Protein AF-W9DLX8-F1 (afdb_monomer)

Mean predicted aligned error: 13.61 Å

Nearest PDB structures (foldseek):
  2azk-assembly1_B  TM=3.851E-01  e=4.644E+00  Saccharolobus solfataricus

Foldseek 3Di:
DQPCVDPLSVQLVVLVVQLVVLDQDDDDVPDPDRPDDPVSVVSNVVSVVSNVVSVVVSVVVVVVCLVPPDDPLLVVLQVLLVVLCVQLQDPPHDLVSNVVSNVSSCVSCPPVDDDDPVVVVVSVCSSVVVVVVVVPD

Secondary structure (DSSP, 8-state):
---TTSHHHHHHHHHHHHHHHTPPPPPPTT-SS----HHHHHHHHHHHHHHHHHHHHHHHHHHHHTTTSS-HHHHHHHHHHHHHHHHHT-TTS-HHHHHHHHHHHHHHHTTT----HHHHHHHHHHHHHHHHHTT--

Radius of gyration: 20.31 Å; Cα contacts (8 Å, |Δi|>4): 90; chains: 1; bounding box: 56×22×57 Å

Structure (mmCIF, N/CA/C/O backbone):
data_AF-W9DLX8-F1
#
_entry.id   AF-W9DLX8-F1
#
loop_
_atom_site.group_PDB
_atom_site.id
_atom_site.type_symbol
_atom_site.label_atom_id
_atom_site.label_alt_id
_atom_site.label_comp_id
_atom_site.label_asym_id
_atom_site.label_entity_id
_atom_site.label_seq_id
_atom_site.pdbx_PDB_ins_code
_atom_site.Cartn_x
_atom_site.Cartn_y
_atom_site.Cartn_z
_atom_site.occupancy
_atom_site.B_iso_or_equiv
_atom_site.auth_seq_id
_atom_site.auth_comp_id
_atom_site.auth_asym_id
_atom_site.auth_atom_id
_atom_site.pdbx_PDB_model_num
ATOM 1 N N . MET A 1 1 ? -5.940 -2.732 1.472 1.00 49.28 1 MET A N 1
ATOM 2 C CA . MET A 1 1 ? -6.782 -3.374 0.450 1.00 49.28 1 MET A CA 1
ATOM 3 C C . MET A 1 1 ? -6.465 -2.790 -0.854 1.00 49.28 1 MET A C 1
ATOM 5 O O . MET A 1 1 ? -6.401 -1.569 -0.893 1.00 49.28 1 MET A O 1
ATOM 9 N N . THR A 1 2 ? -6.418 -3.600 -1.890 1.00 57.34 2 THR A N 1
ATOM 10 C CA . THR A 1 2 ? -6.448 -3.061 -3.238 1.00 57.34 2 THR A CA 1
ATOM 11 C C . THR A 1 2 ? -7.510 -3.845 -3.994 1.00 57.34 2 THR A C 1
ATOM 13 O O . THR A 1 2 ? -7.400 -5.058 -4.131 1.00 57.34 2 THR A O 1
ATOM 16 N N . ASP A 1 3 ? -8.598 -3.176 -4.384 1.00 67.56 3 ASP A N 1
ATOM 17 C CA . ASP A 1 3 ? -9.653 -3.790 -5.196 1.00 67.56 3 ASP A CA 1
ATOM 18 C C . ASP A 1 3 ? -9.102 -4.028 -6.605 1.00 67.56 3 ASP A C 1
ATOM 20 O O . ASP A 1 3 ? -9.043 -3.117 -7.424 1.00 67.56 3 ASP A O 1
ATOM 24 N N . MET A 1 4 ? -8.685 -5.260 -6.890 1.00 71.25 4 MET A N 1
ATOM 25 C CA . MET A 1 4 ? -8.050 -5.640 -8.158 1.00 71.25 4 MET A CA 1
ATOM 26 C C . MET A 1 4 ? -8.991 -5.590 -9.373 1.00 71.25 4 MET A C 1
ATOM 28 O O . MET A 1 4 ? -8.536 -5.752 -10.503 1.00 71.25 4 MET A O 1
ATOM 32 N N . ARG A 1 5 ? -10.296 -5.368 -9.167 1.00 70.31 5 ARG A N 1
ATOM 33 C CA . ARG A 1 5 ? -11.270 -5.141 -10.251 1.00 70.31 5 ARG A CA 1
ATOM 34 C C . ARG A 1 5 ? -11.228 -3.699 -10.745 1.00 70.31 5 ARG A C 1
ATOM 36 O O . ARG A 1 5 ? -11.750 -3.389 -11.814 1.00 70.31 5 ARG A O 1
ATOM 43 N N . GLU A 1 6 ? -10.640 -2.814 -9.949 1.00 79.75 6 GLU A N 1
ATOM 44 C CA . GLU A 1 6 ? -10.468 -1.418 -10.282 1.00 79.75 6 GLU A CA 1
ATOM 45 C C . GLU A 1 6 ? -9.318 -1.273 -11.300 1.00 79.75 6 GLU A C 1
ATOM 47 O O . GLU A 1 6 ? -8.204 -1.733 -11.033 1.00 79.75 6 GLU A O 1
ATOM 52 N N . PRO A 1 7 ? -9.554 -0.667 -12.481 1.00 85.25 7 PRO A N 1
ATOM 53 C CA . PRO A 1 7 ? -8.562 -0.646 -13.556 1.00 85.25 7 PRO A CA 1
ATOM 54 C C . PRO A 1 7 ? -7.211 -0.024 -13.181 1.00 85.25 7 PRO A C 1
ATOM 56 O O . PRO A 1 7 ? -6.178 -0.529 -13.619 1.00 85.25 7 PRO A O 1
ATOM 59 N N . LEU A 1 8 ? -7.192 1.041 -12.371 1.00 87.06 8 LEU A N 1
ATOM 60 C CA . LEU A 1 8 ? -5.950 1.716 -11.973 1.00 87.06 8 LEU A CA 1
ATOM 61 C C . LEU A 1 8 ? -5.171 0.901 -10.936 1.00 87.06 8 LEU A C 1
ATOM 63 O O . LEU A 1 8 ? -3.948 0.822 -10.996 1.00 87.06 8 LEU A O 1
ATOM 67 N N . THR A 1 9 ? -5.876 0.208 -10.052 1.00 83.50 9 THR A N 1
ATOM 68 C CA . THR A 1 9 ? -5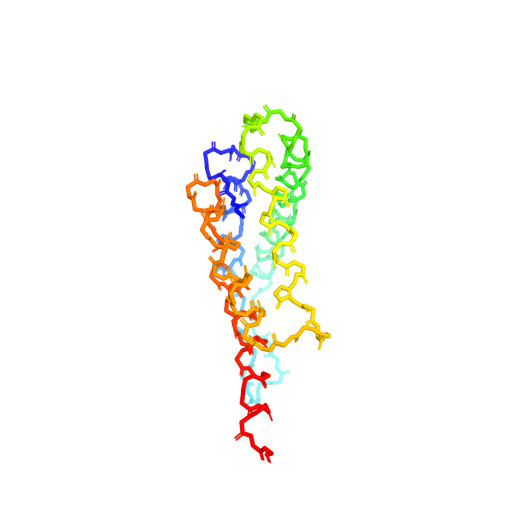.316 -0.752 -9.102 1.00 83.50 9 THR A CA 1
ATOM 69 C C . THR A 1 9 ? -4.697 -1.955 -9.812 1.00 83.50 9 THR A C 1
ATOM 71 O O . THR A 1 9 ? -3.592 -2.378 -9.467 1.00 83.50 9 THR A O 1
ATOM 74 N N . LEU A 1 10 ? -5.377 -2.492 -10.828 1.00 84.56 10 LEU A N 1
ATOM 75 C CA . LEU A 1 10 ? -4.847 -3.585 -11.641 1.00 84.56 10 LEU A CA 1
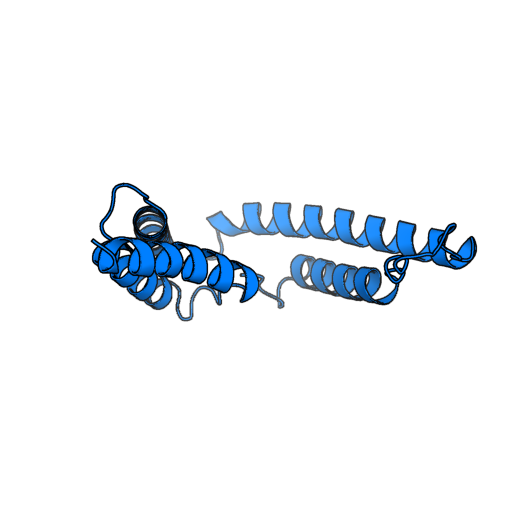ATOM 76 C C . LEU A 1 10 ? -3.606 -3.14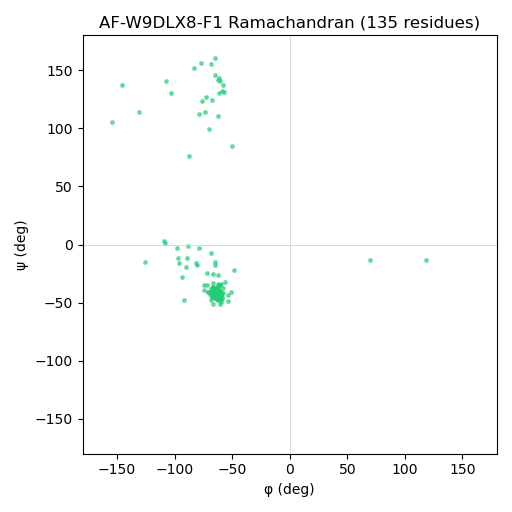8 -12.430 1.00 84.56 10 LEU A C 1
ATOM 78 O O . LEU A 1 10 ? -2.631 -3.897 -12.497 1.00 84.56 10 LEU A O 1
ATOM 82 N N . ALA A 1 11 ? -3.630 -1.943 -13.009 1.00 86.44 11 ALA A N 1
ATOM 83 C CA . ALA A 1 11 ? -2.487 -1.369 -13.717 1.00 86.44 11 ALA A CA 1
ATOM 84 C C . ALA A 1 11 ? -1.276 -1.201 -12.788 1.00 86.44 11 ALA A C 1
ATOM 86 O O . ALA A 1 11 ? -0.190 -1.671 -13.120 1.00 86.44 11 ALA A O 1
ATOM 87 N N . PHE A 1 12 ? -1.489 -0.642 -11.592 1.00 88.44 12 PHE A N 1
ATOM 88 C CA . PHE A 1 12 ? -0.477 -0.554 -10.538 1.00 88.44 12 PHE A CA 1
ATOM 89 C C . PHE A 1 12 ? 0.136 -1.918 -10.210 1.00 88.44 12 PHE A C 1
ATOM 91 O O . PHE A 1 12 ? 1.356 -2.069 -10.181 1.00 88.44 12 PHE A O 1
ATOM 98 N N . HIS A 1 13 ? -0.696 -2.940 -9.998 1.00 84.94 13 HIS A N 1
ATOM 99 C CA . HIS A 1 13 ? -0.188 -4.258 -9.639 1.00 84.94 13 HIS A CA 1
ATOM 100 C C . HIS A 1 13 ? 0.629 -4.902 -10.767 1.00 84.94 13 HIS A C 1
ATOM 102 O O . HIS A 1 13 ? 1.638 -5.549 -10.497 1.00 84.94 13 HIS A O 1
ATOM 108 N N . ARG A 1 14 ? 0.213 -4.734 -12.027 1.00 85.81 14 ARG A N 1
ATOM 109 C CA . ARG A 1 14 ? 0.964 -5.238 -13.187 1.00 85.81 14 ARG A CA 1
ATOM 110 C C . ARG A 1 14 ? 2.319 -4.550 -13.324 1.00 85.81 14 ARG A C 1
ATOM 112 O O . ARG A 1 14 ? 3.313 -5.241 -13.508 1.00 85.81 14 ARG A O 1
ATOM 119 N N . ALA A 1 15 ? 2.358 -3.227 -13.174 1.00 84.81 15 ALA A N 1
ATOM 120 C CA . ALA A 1 15 ? 3.603 -2.467 -13.223 1.00 84.81 15 ALA A CA 1
ATOM 121 C C . ALA A 1 15 ? 4.552 -2.851 -12.076 1.00 84.81 15 ALA A C 1
ATOM 123 O O . ALA A 1 15 ? 5.751 -2.985 -12.292 1.00 84.81 15 ALA A O 1
ATOM 124 N N . ARG A 1 16 ? 4.012 -3.123 -10.878 1.00 86.44 16 ARG A N 1
ATOM 125 C CA . ARG A 1 16 ? 4.798 -3.622 -9.740 1.00 86.44 16 ARG A CA 1
ATOM 126 C C . ARG A 1 16 ? 5.473 -4.955 -10.041 1.00 86.44 16 ARG A C 1
ATOM 128 O O . ARG A 1 16 ? 6.668 -5.077 -9.827 1.00 86.44 16 ARG A O 1
ATOM 135 N N . VAL A 1 17 ? 4.706 -5.934 -10.526 1.00 88.81 17 VAL A N 1
ATOM 136 C CA . VAL A 1 17 ? 5.243 -7.261 -10.871 1.00 88.81 17 VAL A CA 1
ATOM 137 C C . VAL A 1 17 ? 6.318 -7.131 -11.946 1.00 88.81 17 VAL A C 1
ATOM 139 O O . VAL A 1 17 ? 7.386 -7.699 -11.795 1.00 88.81 17 VAL A O 1
ATOM 142 N N . HIS A 1 18 ? 6.086 -6.306 -12.968 1.00 83.88 18 HIS A N 1
ATOM 143 C CA . HIS A 1 18 ? 7.074 -6.082 -14.019 1.00 83.88 18 HIS A CA 1
ATOM 144 C C . HIS A 1 18 ? 8.381 -5.455 -13.501 1.00 83.88 18 HIS A C 1
ATOM 146 O O . HIS A 1 18 ? 9.463 -5.903 -13.870 1.00 83.88 18 HIS A O 1
ATOM 152 N N . ALA A 1 19 ? 8.295 -4.453 -12.622 1.00 82.06 19 ALA A N 1
ATOM 153 C CA . ALA A 1 19 ? 9.472 -3.848 -12.000 1.00 82.06 19 ALA A CA 1
ATOM 154 C C . ALA A 1 19 ? 10.200 -4.822 -11.058 1.00 82.06 19 ALA A C 1
ATOM 156 O O . ALA A 1 19 ? 11.428 -4.814 -11.005 1.00 82.06 19 ALA A O 1
ATOM 157 N N . ASP A 1 20 ? 9.455 -5.663 -10.333 1.00 83.00 20 ASP A N 1
ATOM 158 C CA . ASP A 1 20 ? 10.016 -6.708 -9.474 1.00 83.00 20 ASP A CA 1
ATOM 159 C C . ASP A 1 20 ? 10.736 -7.790 -10.309 1.00 83.00 20 ASP A C 1
ATOM 161 O O . ASP A 1 20 ? 11.821 -8.217 -9.921 1.00 83.00 20 ASP A O 1
ATOM 165 N N . ASP A 1 21 ? 10.193 -8.180 -11.468 1.00 85.88 21 ASP A N 1
ATOM 166 C CA . ASP A 1 21 ? 10.796 -9.168 -12.381 1.00 85.88 21 ASP A CA 1
ATOM 167 C C . ASP A 1 21 ? 12.106 -8.669 -13.017 1.00 85.88 21 ASP A C 1
ATOM 169 O O . ASP A 1 21 ? 13.013 -9.457 -13.278 1.00 85.88 21 ASP A O 1
ATOM 173 N N . LEU A 1 22 ? 12.217 -7.360 -13.266 1.00 85.69 22 LEU A N 1
ATOM 174 C CA . LEU A 1 22 ? 13.416 -6.720 -13.825 1.00 85.69 22 LEU A CA 1
ATOM 175 C C . LEU A 1 22 ? 14.428 -6.291 -12.759 1.00 85.69 22 LEU A C 1
ATOM 177 O O . LEU A 1 22 ? 15.469 -5.714 -13.080 1.00 85.69 22 LEU A O 1
ATOM 181 N N . ARG A 1 23 ? 14.120 -6.517 -11.480 1.00 85.94 23 ARG A N 1
ATOM 182 C CA . ARG A 1 23 ? 14.942 -6.031 -10.382 1.00 85.94 23 ARG A CA 1
ATOM 183 C C . ARG A 1 23 ? 16.300 -6.742 -10.370 1.00 85.94 23 ARG A C 1
ATOM 185 O O . ARG A 1 23 ? 16.335 -7.964 -10.232 1.00 85.94 23 ARG A O 1
ATOM 192 N N . PRO A 1 24 ? 17.420 -5.998 -10.409 1.00 80.94 24 PRO A N 1
ATOM 193 C CA . PRO A 1 24 ? 18.743 -6.593 -10.280 1.00 80.94 24 PRO A CA 1
ATOM 194 C C . PRO A 1 24 ? 18.914 -7.284 -8.926 1.00 80.94 24 PRO A C 1
ATOM 196 O O . PRO A 1 24 ? 18.459 -6.768 -7.896 1.00 80.94 24 PRO A O 1
ATOM 199 N N . GLU A 1 25 ? 19.618 -8.416 -8.912 1.00 79.81 25 GLU A N 1
ATOM 200 C CA . GLU A 1 25 ? 20.021 -9.049 -7.659 1.00 79.81 25 GLU A CA 1
ATOM 201 C C . GLU A 1 25 ? 20.913 -8.098 -6.845 1.00 79.81 25 GLU A C 1
ATOM 203 O O . GLU A 1 25 ? 21.739 -7.367 -7.407 1.00 79.81 25 GLU A O 1
ATOM 208 N N . PRO A 1 26 ? 20.748 -8.064 -5.512 1.00 69.44 26 PRO A N 1
ATOM 209 C CA . PRO A 1 26 ? 21.635 -7.281 -4.674 1.00 69.44 26 PRO A CA 1
ATOM 210 C C . PRO A 1 26 ? 23.069 -7.822 -4.801 1.00 69.44 26 PRO A C 1
ATOM 212 O O . PRO A 1 26 ? 23.254 -9.040 -4.849 1.00 69.44 26 PRO A O 1
ATOM 215 N N . PRO A 1 27 ? 24.088 -6.945 -4.825 1.00 67.94 27 PRO A N 1
ATOM 216 C CA . PRO A 1 27 ? 25.476 -7.389 -4.843 1.00 67.94 27 PRO A CA 1
ATOM 217 C C . PRO A 1 27 ? 25.770 -8.268 -3.621 1.00 67.94 27 PRO A C 1
ATOM 219 O O . PRO A 1 27 ? 25.339 -7.973 -2.500 1.00 67.94 27 PRO A O 1
ATOM 222 N N . HIS A 1 28 ? 26.499 -9.356 -3.844 1.00 75.75 28 HIS A N 1
ATOM 223 C CA . HIS A 1 28 ? 26.918 -10.277 -2.801 1.00 75.75 28 HIS A CA 1
ATOM 224 C C . HIS A 1 28 ? 28.091 -9.686 -2.011 1.00 75.75 28 HIS A C 1
ATOM 226 O O . HIS A 1 28 ? 28.838 -8.824 -2.479 1.00 75.75 28 HIS A O 1
ATOM 232 N N . ALA A 1 29 ? 28.268 -10.149 -0.772 1.00 70.25 29 ALA A N 1
ATOM 233 C CA . ALA A 1 29 ? 29.382 -9.712 0.059 1.00 70.25 29 ALA A CA 1
ATOM 234 C C . ALA A 1 29 ? 30.719 -10.111 -0.594 1.00 70.25 29 ALA A C 1
ATOM 236 O O . ALA A 1 29 ? 31.059 -11.291 -0.638 1.00 70.25 29 ALA A O 1
ATOM 237 N N . GLY A 1 30 ? 31.469 -9.118 -1.080 1.00 69.62 30 GLY A N 1
ATOM 238 C CA . GLY A 1 30 ? 32.725 -9.308 -1.815 1.00 69.62 30 GLY A CA 1
ATOM 239 C C . GLY A 1 30 ? 32.694 -8.774 -3.249 1.00 69.62 30 GLY A C 1
ATOM 240 O O . GLY A 1 30 ? 33.759 -8.601 -3.838 1.00 69.62 30 GLY A O 1
ATOM 241 N N . ASP A 1 31 ? 31.512 -8.448 -3.776 1.00 70.94 31 ASP A N 1
ATOM 242 C CA . ASP A 1 31 ? 31.370 -7.816 -5.086 1.00 70.94 31 ASP A CA 1
ATOM 243 C C . ASP A 1 31 ? 31.825 -6.351 -5.018 1.00 70.94 31 ASP A C 1
ATOM 245 O O . ASP A 1 31 ? 31.358 -5.573 -4.182 1.00 70.94 31 ASP A O 1
ATOM 249 N N . THR A 1 32 ? 32.743 -5.959 -5.902 1.00 64.00 32 THR A N 1
ATOM 250 C CA . THR A 1 32 ? 33.218 -4.570 -6.012 1.00 64.00 32 THR A CA 1
ATOM 251 C C . THR A 1 32 ? 32.395 -3.731 -6.990 1.00 64.00 32 THR A C 1
ATOM 253 O O . THR A 1 32 ? 32.422 -2.507 -6.890 1.00 64.00 32 THR A O 1
ATOM 256 N N . GLU A 1 33 ? 31.646 -4.362 -7.904 1.00 59.22 33 GLU A N 1
ATOM 257 C CA . GLU A 1 33 ? 30.771 -3.699 -8.880 1.00 59.22 33 GLU A CA 1
ATOM 258 C C . GLU A 1 33 ? 29.515 -4.542 -9.168 1.00 59.22 33 GLU A C 1
ATOM 260 O O . GLU A 1 33 ? 29.593 -5.755 -9.365 1.00 59.22 33 GLU A O 1
ATOM 265 N N . THR A 1 34 ? 28.345 -3.898 -9.236 1.00 60.78 34 THR A N 1
ATOM 266 C CA . THR A 1 34 ? 27.119 -4.523 -9.757 1.00 60.78 34 THR A CA 1
ATOM 267 C C . THR A 1 34 ? 27.237 -4.634 -11.277 1.00 60.78 34 THR A C 1
ATOM 269 O O . THR A 1 34 ? 27.259 -3.619 -11.972 1.00 60.78 34 THR A O 1
ATOM 272 N N . THR A 1 35 ? 27.295 -5.857 -11.808 1.00 67.00 35 THR A N 1
ATOM 273 C CA . THR A 1 35 ? 27.414 -6.092 -13.258 1.00 67.00 35 THR A CA 1
ATOM 274 C C . THR A 1 35 ? 26.021 -6.120 -13.891 1.00 67.00 35 THR A C 1
ATOM 276 O O . THR A 1 35 ? 25.479 -7.186 -14.162 1.00 67.00 35 THR A O 1
ATOM 279 N N . LEU A 1 36 ? 25.406 -4.950 -14.079 1.00 72.31 36 LEU A N 1
ATOM 280 C CA . LEU A 1 36 ? 24.142 -4.822 -14.810 1.00 72.31 36 LEU A CA 1
ATOM 281 C C . LEU A 1 36 ? 24.421 -4.269 -16.207 1.00 72.31 36 LEU A C 1
ATOM 283 O O . LEU A 1 36 ? 25.125 -3.263 -16.343 1.00 72.31 36 LEU A O 1
ATOM 287 N N . ALA A 1 37 ? 23.886 -4.905 -17.252 1.00 84.31 37 ALA A N 1
ATOM 288 C CA . ALA A 1 37 ? 24.054 -4.377 -18.598 1.00 84.31 37 ALA A CA 1
ATOM 289 C C . ALA A 1 37 ? 23.335 -3.018 -18.722 1.00 84.31 37 ALA A C 1
ATOM 291 O O . ALA A 1 37 ? 22.267 -2.829 -18.136 1.00 84.31 37 ALA A O 1
ATOM 292 N N . PRO A 1 38 ? 23.863 -2.060 -19.508 1.00 82.44 38 PRO A N 1
ATOM 293 C CA . PRO A 1 38 ? 23.214 -0.760 -19.681 1.00 82.44 38 PRO A CA 1
ATOM 294 C C . PRO A 1 38 ? 21.769 -0.850 -20.189 1.00 82.44 38 PRO A C 1
ATOM 296 O O . PRO A 1 38 ? 20.952 -0.012 -19.824 1.00 82.44 38 PRO A O 1
ATOM 299 N N . ALA A 1 39 ? 21.456 -1.856 -21.013 1.00 84.62 39 ALA A N 1
ATOM 300 C CA . ALA A 1 39 ? 20.098 -2.111 -21.492 1.00 84.62 39 ALA A CA 1
ATOM 301 C C . ALA A 1 39 ? 19.173 -2.551 -20.345 1.00 84.62 39 ALA A C 1
ATOM 303 O O . ALA A 1 39 ? 18.164 -1.898 -20.107 1.00 84.62 39 ALA A O 1
ATOM 304 N N . ASP A 1 40 ? 19.583 -3.551 -19.560 1.00 81.56 40 ASP A N 1
ATOM 305 C CA . ASP A 1 40 ? 18.822 -4.042 -18.402 1.00 81.56 40 ASP A CA 1
ATOM 306 C C . ASP A 1 40 ? 18.599 -2.940 -17.351 1.00 81.56 40 ASP A C 1
ATOM 308 O O . ASP A 1 40 ? 17.548 -2.867 -16.715 1.00 81.56 40 ASP A O 1
ATOM 312 N N . PHE A 1 41 ? 19.570 -2.033 -17.186 1.00 81.75 41 PHE A N 1
ATOM 313 C CA . PHE A 1 41 ? 19.414 -0.860 -16.325 1.00 81.75 41 PHE A CA 1
ATOM 314 C C . PHE A 1 41 ? 18.337 0.101 -16.835 1.00 81.75 41 PHE A C 1
ATOM 316 O O . PHE A 1 41 ? 17.555 0.624 -16.039 1.00 81.75 41 PHE A O 1
ATOM 323 N N . VAL A 1 42 ? 18.311 0.364 -18.144 1.00 86.94 42 VAL A N 1
ATOM 324 C CA . VAL A 1 42 ? 17.294 1.222 -18.764 1.00 86.94 42 VAL A CA 1
ATOM 325 C C . VAL A 1 42 ? 15.913 0.589 -18.617 1.00 86.94 42 VAL A C 1
ATOM 327 O O . VAL A 1 42 ? 15.002 1.272 -18.157 1.00 86.94 42 VAL A O 1
ATOM 330 N N . ASP A 1 43 ? 15.787 -0.708 -18.894 1.00 82.19 43 ASP A N 1
ATOM 331 C CA . ASP A 1 43 ? 14.523 -1.440 -18.784 1.00 82.19 43 ASP A CA 1
ATOM 332 C C . ASP A 1 43 ? 13.997 -1.441 -17.342 1.00 82.19 43 ASP A C 1
ATOM 334 O O . ASP A 1 43 ? 12.836 -1.110 -17.095 1.00 82.19 43 ASP A O 1
ATOM 338 N N . TYR A 1 44 ? 14.862 -1.721 -16.360 1.00 85.31 44 TYR A N 1
ATOM 339 C CA . TYR A 1 44 ? 14.485 -1.651 -14.948 1.00 85.31 44 TYR A CA 1
ATOM 340 C C . TYR A 1 44 ? 14.085 -0.230 -14.528 1.00 85.31 44 TYR A C 1
ATOM 342 O O . TYR A 1 44 ? 13.075 -0.042 -13.847 1.00 85.31 44 TYR A O 1
ATOM 350 N N . ARG A 1 45 ? 14.844 0.794 -14.940 1.00 82.38 45 ARG A N 1
ATOM 351 C CA . ARG A 1 45 ? 14.531 2.197 -14.627 1.00 82.38 45 ARG A CA 1
ATOM 352 C C . ARG A 1 45 ? 13.164 2.596 -15.177 1.00 82.38 45 ARG A C 1
ATOM 354 O O . ARG A 1 45 ? 12.398 3.253 -14.471 1.00 82.38 45 ARG A O 1
ATOM 361 N N . ASP A 1 46 ? 12.872 2.219 -16.413 1.00 84.56 46 ASP A N 1
ATOM 362 C CA . ASP A 1 46 ? 11.623 2.573 -17.078 1.00 84.56 46 ASP A CA 1
ATOM 363 C C . ASP A 1 46 ? 10.442 1.836 -16.419 1.00 84.56 46 ASP A C 1
ATOM 365 O O . ASP A 1 46 ? 9.447 2.472 -16.064 1.00 84.56 46 ASP A O 1
ATOM 369 N N . ALA A 1 47 ? 10.599 0.549 -16.087 1.00 78.00 47 ALA A N 1
ATOM 370 C CA . ALA A 1 47 ? 9.602 -0.217 -15.334 1.00 78.00 47 ALA A CA 1
ATOM 371 C C . ALA A 1 47 ? 9.331 0.354 -13.929 1.00 78.00 47 ALA A C 1
ATOM 373 O O . ALA A 1 47 ? 8.181 0.409 -13.485 1.00 78.00 47 ALA A O 1
ATOM 374 N N . VAL A 1 48 ? 10.365 0.832 -13.227 1.00 79.56 48 VAL A N 1
ATOM 375 C CA . VAL A 1 48 ? 10.211 1.538 -11.942 1.00 79.56 48 VAL A CA 1
ATOM 376 C C . VAL A 1 48 ? 9.463 2.864 -12.122 1.00 79.56 48 VAL A C 1
ATOM 378 O O . VAL A 1 48 ? 8.635 3.220 -11.278 1.00 79.56 48 VAL A O 1
ATOM 381 N N . GLY A 1 49 ? 9.715 3.585 -13.217 1.00 75.06 49 GLY A N 1
ATOM 382 C CA . GLY A 1 49 ? 8.982 4.801 -13.574 1.00 75.06 49 GLY A CA 1
ATOM 383 C C . GLY A 1 49 ? 7.491 4.540 -13.797 1.00 75.06 49 GLY A C 1
ATOM 384 O O . GLY A 1 49 ? 6.645 5.226 -13.215 1.00 75.06 49 GLY A O 1
ATOM 385 N N . ASP A 1 50 ? 7.163 3.502 -14.564 1.00 78.25 50 ASP A N 1
ATOM 386 C CA . ASP A 1 50 ? 5.783 3.082 -14.826 1.00 78.25 50 ASP A CA 1
ATOM 387 C C . ASP A 1 50 ? 5.075 2.603 -13.553 1.00 78.25 50 ASP A C 1
ATOM 389 O O . ASP A 1 50 ? 3.908 2.934 -13.303 1.00 78.25 50 ASP A O 1
ATOM 393 N N . TYR A 1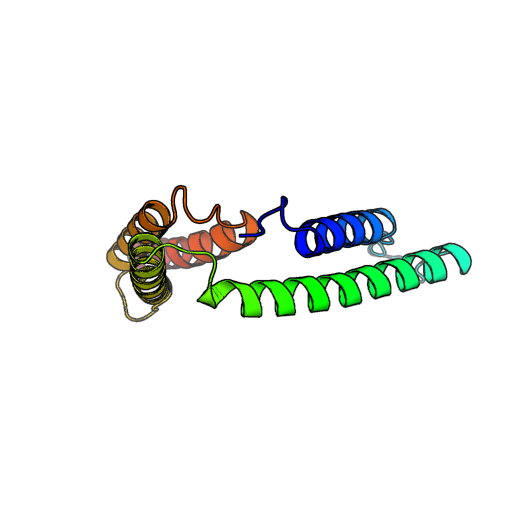 51 ? 5.787 1.872 -12.695 1.00 78.12 51 TYR A N 1
ATOM 394 C CA . TYR A 1 51 ? 5.300 1.484 -11.375 1.00 78.12 51 TYR A CA 1
ATOM 395 C C . TYR A 1 51 ? 4.940 2.703 -10.512 1.00 78.12 51 TYR A C 1
ATOM 397 O O . TYR A 1 51 ? 3.846 2.752 -9.944 1.00 78.12 51 TYR A O 1
ATOM 405 N N . ALA A 1 52 ? 5.805 3.720 -10.455 1.00 74.19 52 ALA A N 1
ATOM 406 C CA . ALA A 1 52 ? 5.540 4.940 -9.694 1.00 74.19 52 ALA A CA 1
ATOM 407 C C . ALA A 1 52 ? 4.329 5.717 -10.245 1.00 74.19 52 ALA A C 1
ATOM 409 O O . ALA A 1 52 ? 3.429 6.092 -9.491 1.00 74.19 52 ALA A O 1
ATOM 410 N N . ALA A 1 53 ? 4.249 5.898 -11.566 1.00 79.62 53 ALA A N 1
ATOM 411 C CA . ALA A 1 53 ? 3.150 6.626 -12.199 1.00 79.62 53 ALA A CA 1
ATOM 412 C C . ALA A 1 53 ? 1.787 5.935 -11.998 1.00 79.62 53 ALA A C 1
ATOM 414 O O . ALA A 1 53 ? 0.772 6.591 -11.729 1.00 79.62 53 ALA A O 1
ATOM 415 N N . THR A 1 54 ? 1.753 4.605 -12.111 1.00 76.69 54 THR A N 1
ATOM 416 C CA . THR A 1 54 ? 0.531 3.814 -11.903 1.00 76.69 54 THR A CA 1
ATOM 417 C C . THR A 1 54 ? 0.120 3.759 -10.434 1.00 76.69 54 THR A C 1
ATOM 419 O O . THR A 1 54 ? -1.078 3.821 -10.146 1.00 76.69 54 THR A O 1
ATOM 422 N N . PHE A 1 55 ? 1.077 3.736 -9.500 1.00 79.19 55 PHE A N 1
ATOM 423 C CA . PHE A 1 55 ? 0.802 3.884 -8.071 1.00 79.19 55 PHE A CA 1
ATOM 424 C C . PHE A 1 55 ? 0.130 5.227 -7.759 1.00 79.19 55 PHE A C 1
ATOM 426 O O . PHE A 1 55 ? -0.936 5.243 -7.143 1.00 79.19 55 PHE A O 1
ATOM 433 N N . ASP A 1 56 ? 0.670 6.341 -8.259 1.00 75.00 56 ASP A N 1
ATOM 434 C CA . ASP A 1 56 ? 0.101 7.678 -8.040 1.00 75.00 56 ASP A CA 1
ATOM 435 C C . ASP A 1 56 ? -1.317 7.819 -8.618 1.00 75.00 56 ASP A C 1
ATOM 437 O O . ASP A 1 56 ? -2.174 8.530 -8.079 1.00 75.00 56 ASP A O 1
ATOM 441 N N . ALA A 1 57 ? -1.589 7.178 -9.757 1.00 78.06 57 ALA A N 1
ATOM 442 C CA . ALA A 1 57 ? -2.924 7.144 -10.350 1.00 78.06 57 ALA A CA 1
ATOM 443 C C . ALA A 1 57 ? -3.903 6.319 -9.497 1.00 78.06 57 ALA A C 1
ATOM 445 O O . ALA A 1 57 ? -4.995 6.800 -9.179 1.00 78.06 57 ALA A O 1
ATOM 446 N N . ALA A 1 58 ? -3.497 5.116 -9.078 1.00 82.12 58 ALA A N 1
ATOM 447 C CA . ALA A 1 58 ? -4.294 4.249 -8.217 1.00 82.12 58 ALA A CA 1
ATOM 448 C C . ALA A 1 58 ? -4.571 4.898 -6.852 1.00 82.12 58 ALA A C 1
ATOM 450 O O . ALA A 1 58 ? -5.692 4.825 -6.349 1.00 82.12 58 ALA A O 1
ATOM 451 N N . GLU A 1 59 ? -3.595 5.596 -6.265 1.00 80.62 59 GLU A N 1
ATOM 452 C CA . GLU A 1 59 ? -3.766 6.270 -4.979 1.00 80.62 59 GLU A CA 1
ATOM 453 C C . GLU A 1 59 ? -4.754 7.441 -5.076 1.00 80.62 59 GLU A C 1
ATOM 455 O O . GLU A 1 59 ? -5.659 7.567 -4.242 1.00 80.62 59 GLU A O 1
ATOM 460 N N . ARG A 1 60 ? -4.630 8.283 -6.111 1.00 77.25 60 ARG A N 1
ATOM 461 C CA . ARG A 1 60 ? -5.584 9.375 -6.374 1.00 77.25 60 ARG A CA 1
ATOM 462 C C . ARG A 1 60 ? -7.000 8.843 -6.551 1.00 77.25 60 ARG A C 1
ATOM 464 O O . ARG A 1 60 ? -7.940 9.405 -5.986 1.00 77.25 60 ARG A O 1
ATOM 471 N N . GLU A 1 61 ? -7.151 7.736 -7.268 1.00 80.38 61 GLU A N 1
ATOM 472 C CA . GLU A 1 61 ? -8.452 7.118 -7.487 1.00 80.38 61 GLU A CA 1
ATOM 473 C C . GLU A 1 61 ? -9.021 6.465 -6.225 1.00 80.38 61 GLU A C 1
ATOM 475 O O . GLU A 1 61 ? -10.202 6.637 -5.918 1.00 80.38 61 GLU A O 1
ATOM 480 N N . ALA A 1 62 ? -8.196 5.782 -5.436 1.00 76.62 62 ALA A N 1
ATOM 481 C CA . ALA A 1 62 ? -8.606 5.239 -4.146 1.00 76.62 62 ALA A CA 1
ATOM 482 C C . ALA A 1 62 ? -9.059 6.358 -3.190 1.00 76.62 62 ALA A C 1
ATOM 484 O O . ALA A 1 62 ? -10.069 6.223 -2.492 1.00 76.62 62 ALA A O 1
ATOM 485 N N . ARG A 1 63 ? -8.358 7.501 -3.187 1.00 70.69 63 ARG A N 1
ATOM 486 C CA . ARG A 1 63 ? -8.754 8.702 -2.433 1.00 70.69 63 ARG A CA 1
ATOM 487 C C . ARG A 1 63 ? -10.071 9.292 -2.944 1.00 70.69 63 ARG A C 1
ATOM 489 O O . ARG A 1 63 ? -10.902 9.668 -2.119 1.00 70.69 63 ARG A O 1
ATOM 496 N N . ARG A 1 64 ? -10.297 9.321 -4.263 1.00 71.62 64 ARG A N 1
ATOM 497 C CA . ARG A 1 64 ? -11.565 9.756 -4.876 1.00 71.62 64 ARG A CA 1
ATOM 498 C C . ARG A 1 64 ? -12.726 8.833 -4.490 1.00 71.62 64 ARG A C 1
ATOM 500 O O . ARG A 1 64 ? -13.780 9.307 -4.073 1.00 71.62 64 ARG A O 1
ATOM 507 N N . ARG A 1 65 ? -12.535 7.512 -4.578 1.00 67.62 65 ARG A N 1
ATOM 508 C CA . ARG A 1 65 ? -13.576 6.506 -4.293 1.00 67.62 65 ARG A CA 1
ATOM 509 C C . ARG A 1 65 ? -13.923 6.350 -2.820 1.00 67.62 65 ARG A C 1
ATOM 511 O O . ARG A 1 65 ? -15.061 5.976 -2.536 1.00 67.62 65 ARG A O 1
ATOM 518 N N . LYS A 1 66 ? -13.014 6.685 -1.892 1.00 63.84 66 LYS A N 1
ATOM 519 C CA . LYS A 1 66 ? -13.265 6.672 -0.434 1.00 63.84 66 LYS A CA 1
ATOM 520 C C . LYS A 1 66 ? -14.568 7.370 -0.015 1.00 63.84 66 LYS A C 1
ATOM 522 O O . LYS A 1 66 ? -15.084 7.061 1.052 1.00 63.84 66 LYS A O 1
ATOM 527 N N . GLN A 1 67 ? -15.113 8.273 -0.833 1.00 46.09 67 GLN A N 1
ATOM 528 C CA . GLN A 1 67 ? -16.361 8.982 -0.538 1.00 46.09 67 GLN A CA 1
ATOM 529 C C . GLN A 1 67 ? -17.623 8.360 -1.173 1.00 46.09 67 GLN A C 1
ATOM 531 O O . GLN A 1 67 ? -18.720 8.667 -0.719 1.00 46.09 67 GLN A O 1
ATOM 536 N N . ALA A 1 68 ? -17.509 7.473 -2.171 1.00 55.81 68 ALA A N 1
ATOM 537 C CA . ALA A 1 68 ? -18.652 7.028 -2.986 1.00 55.81 68 ALA A CA 1
ATOM 538 C C . ALA A 1 68 ? -18.870 5.500 -3.066 1.00 55.81 68 ALA A C 1
ATOM 540 O O . ALA A 1 68 ? -19.935 5.078 -3.502 1.00 55.81 68 ALA A O 1
ATOM 541 N N . GLY A 1 69 ? -17.893 4.670 -2.673 1.00 62.47 69 GLY A N 1
ATOM 542 C CA . GLY A 1 69 ? -17.929 3.214 -2.912 1.00 62.47 69 GLY A CA 1
ATOM 543 C C . GLY A 1 69 ? -18.425 2.321 -1.768 1.00 62.47 69 GLY A C 1
ATOM 544 O O . GLY A 1 69 ? -18.665 1.146 -2.006 1.00 62.47 69 GLY A O 1
ATOM 545 N N . PHE A 1 70 ? -18.573 2.851 -0.552 1.00 63.62 70 PHE A N 1
ATOM 546 C CA . PHE A 1 70 ? -19.002 2.086 0.626 1.00 63.62 70 PHE A CA 1
ATOM 547 C C . PHE A 1 70 ? -20.430 2.454 1.019 1.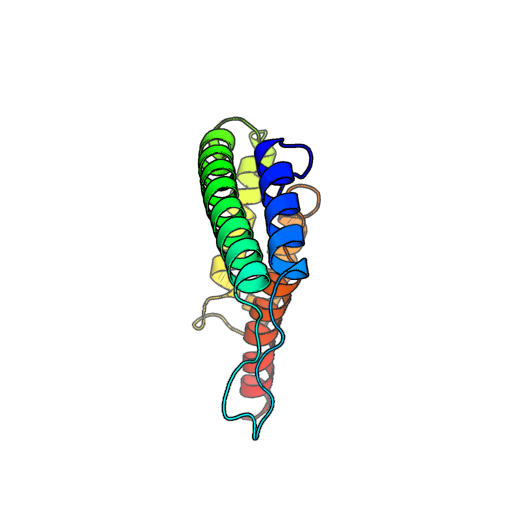00 63.62 70 PHE A C 1
ATOM 549 O O . PHE A 1 70 ? -20.786 3.635 1.004 1.00 63.62 70 PHE A O 1
ATOM 556 N N . SER A 1 71 ? -21.237 1.480 1.425 1.00 70.94 71 SER A N 1
ATOM 557 C CA . SER A 1 71 ? -22.521 1.731 2.076 1.00 70.94 71 SER A CA 1
ATOM 558 C C . SER A 1 71 ? -22.312 2.430 3.433 1.00 70.94 71 SER A C 1
ATOM 560 O O . SER A 1 71 ? -21.215 2.388 3.997 1.00 70.94 71 SER A O 1
ATOM 562 N N . PRO A 1 72 ? -23.340 3.088 4.000 1.00 74.44 72 PRO A N 1
ATOM 563 C CA . PRO A 1 72 ? -23.243 3.680 5.336 1.00 74.44 72 PRO A CA 1
ATOM 564 C C . PRO A 1 72 ? -22.729 2.700 6.402 1.00 74.44 72 PRO A C 1
ATOM 566 O O . PRO A 1 72 ? -21.871 3.069 7.197 1.00 74.44 72 PRO A O 1
ATOM 569 N N . ILE A 1 73 ? -23.180 1.444 6.355 1.00 76.25 73 ILE A N 1
ATOM 570 C CA . ILE A 1 73 ? -22.808 0.396 7.316 1.00 76.25 73 ILE A CA 1
ATOM 571 C C . ILE A 1 73 ? -21.328 0.023 7.173 1.00 76.25 73 ILE A C 1
ATOM 573 O O . ILE A 1 73 ? -20.616 -0.117 8.165 1.00 76.25 73 ILE A O 1
ATOM 577 N N . GLU A 1 74 ? -20.845 -0.094 5.936 1.00 73.00 74 GLU A N 1
ATOM 578 C CA . GLU A 1 74 ? -19.443 -0.415 5.653 1.00 73.00 74 GLU A CA 1
ATOM 579 C C . GLU A 1 74 ? -18.518 0.734 6.070 1.00 73.00 74 GLU A C 1
ATOM 581 O O . GLU A 1 74 ? -17.447 0.499 6.622 1.00 73.00 74 GLU A O 1
ATOM 586 N N . ARG A 1 75 ? -18.946 1.991 5.885 1.00 77.50 75 ARG A N 1
ATOM 587 C CA . ARG A 1 75 ? -18.208 3.162 6.387 1.00 77.50 75 ARG A CA 1
ATOM 588 C C . ARG A 1 75 ? -18.098 3.156 7.908 1.00 77.50 75 ARG A C 1
ATOM 590 O O . ARG A 1 75 ? -17.014 3.383 8.435 1.00 77.50 75 ARG A O 1
ATOM 597 N N . GLU A 1 76 ? -19.184 2.848 8.610 1.00 81.62 76 GLU A N 1
ATOM 598 C CA . GLU A 1 76 ? -19.160 2.742 10.070 1.00 81.62 76 GLU A CA 1
ATOM 599 C C . GLU A 1 76 ? -18.254 1.604 10.557 1.00 81.62 76 GLU A C 1
ATOM 601 O O . GLU A 1 76 ? -17.532 1.774 11.540 1.00 81.62 76 GLU A O 1
ATOM 606 N N . ALA A 1 77 ? -18.251 0.460 9.868 1.00 79.50 77 ALA A N 1
ATOM 607 C CA . ALA A 1 77 ? -17.343 -0.647 10.166 1.00 79.50 77 ALA A CA 1
ATOM 608 C C . ALA A 1 77 ? -15.869 -0.259 9.955 1.00 79.50 77 ALA A C 1
ATOM 610 O O . ALA A 1 77 ? -15.032 -0.514 10.824 1.00 79.50 77 ALA A O 1
ATOM 611 N N . LEU A 1 78 ? -15.556 0.461 8.872 1.00 79.25 78 LEU A N 1
ATOM 612 C CA . LEU A 1 78 ? -14.219 1.017 8.635 1.00 79.25 78 LEU A CA 1
ATOM 613 C C . LEU A 1 78 ? -13.797 2.004 9.735 1.00 79.25 78 LEU A C 1
ATOM 615 O O . LEU A 1 78 ? -12.655 1.961 10.203 1.00 79.25 78 LEU A O 1
ATOM 619 N N . ASP A 1 79 ? -14.708 2.866 10.188 1.00 85.00 79 ASP A N 1
ATOM 620 C CA . ASP A 1 79 ? -14.437 3.813 11.272 1.00 85.00 79 ASP A CA 1
ATOM 621 C C . ASP A 1 79 ? -14.206 3.105 12.615 1.00 85.00 79 ASP A C 1
ATOM 623 O O . ASP A 1 79 ? -13.295 3.479 13.365 1.00 85.00 79 ASP A O 1
ATOM 627 N N . ARG A 1 80 ? -14.983 2.057 12.922 1.00 87.69 80 ARG A N 1
ATOM 628 C CA . ARG A 1 80 ? -14.769 1.213 14.111 1.00 87.69 80 ARG A CA 1
ATOM 629 C C . ARG A 1 80 ? -13.418 0.509 14.054 1.00 87.69 80 ARG A C 1
ATOM 631 O O . ARG A 1 80 ? -12.650 0.590 15.014 1.00 87.69 80 ARG A O 1
ATOM 638 N N . ALA A 1 81 ? -13.087 -0.109 12.924 1.00 85.00 81 ALA A N 1
ATOM 639 C CA . ALA A 1 81 ? -11.805 -0.773 12.731 1.00 85.00 81 ALA A CA 1
ATOM 640 C C . ALA A 1 81 ? -10.620 0.189 12.880 1.00 85.00 81 ALA A C 1
ATOM 642 O O . ALA A 1 81 ? -9.640 -0.146 13.542 1.00 85.00 81 ALA A O 1
ATOM 643 N N . ARG A 1 82 ? -10.714 1.413 12.344 1.00 84.69 82 ARG A N 1
ATOM 644 C CA . ARG A 1 82 ? -9.656 2.424 12.485 1.00 84.69 82 ARG A CA 1
ATOM 645 C C . ARG A 1 82 ? -9.388 2.787 13.946 1.00 84.69 8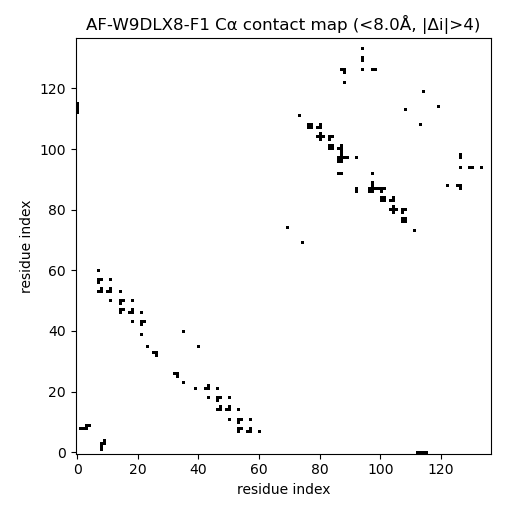2 ARG A C 1
ATOM 647 O O . ARG A 1 82 ? -8.228 2.896 14.341 1.00 84.69 82 ARG A O 1
ATOM 654 N N . LYS A 1 83 ? -10.441 2.945 14.754 1.00 88.38 83 LYS A N 1
ATOM 655 C CA . LYS A 1 83 ? -10.316 3.195 16.200 1.00 88.38 83 LYS A CA 1
ATOM 656 C C . LYS A 1 83 ? -9.644 2.016 16.909 1.00 88.38 83 LYS A C 1
ATOM 658 O O . LYS A 1 83 ? -8.742 2.224 17.711 1.00 88.38 83 LYS A O 1
ATOM 663 N N . LEU A 1 84 ? -10.030 0.788 16.568 1.00 88.50 84 LEU A N 1
ATOM 664 C CA . LEU A 1 84 ? -9.452 -0.430 17.143 1.00 88.50 84 LEU A CA 1
ATOM 665 C C . LEU A 1 84 ? -7.973 -0.615 16.768 1.00 88.50 84 LEU A C 1
ATOM 667 O O . LEU A 1 84 ? -7.177 -0.983 17.625 1.00 88.50 84 LEU A O 1
ATOM 671 N N . ILE A 1 85 ? -7.577 -0.296 15.532 1.00 84.19 85 ILE A N 1
ATOM 672 C CA . ILE A 1 85 ? -6.162 -0.301 15.120 1.00 84.19 85 ILE A CA 1
ATOM 673 C C . ILE A 1 85 ? -5.363 0.753 15.894 1.00 84.19 85 ILE A C 1
ATOM 675 O O . ILE A 1 85 ? -4.236 0.481 16.293 1.00 84.19 85 ILE A O 1
ATOM 679 N N . SER A 1 86 ? -5.941 1.931 16.155 1.00 86.06 86 SER A N 1
ATOM 680 C CA . SER A 1 86 ? -5.280 2.950 16.980 1.00 86.06 86 SER A CA 1
ATOM 681 C C . SER A 1 86 ? -4.972 2.430 18.383 1.00 86.06 86 SER A C 1
ATOM 683 O O . SER A 1 86 ? -3.878 2.668 18.877 1.00 86.06 86 SER A O 1
ATOM 685 N N . VAL A 1 87 ? -5.904 1.694 18.997 1.00 85.50 87 VAL A N 1
ATOM 686 C CA . VAL A 1 87 ? -5.693 1.057 20.307 1.00 85.50 87 VAL A CA 1
ATOM 687 C C . VAL A 1 87 ? -4.666 -0.071 20.207 1.00 85.50 87 VAL A C 1
ATOM 689 O O . VAL A 1 87 ? -3.801 -0.184 21.063 1.00 85.50 87 VAL A O 1
ATOM 692 N N . ALA A 1 88 ? -4.709 -0.884 19.147 1.00 79.50 88 ALA A N 1
ATOM 693 C CA . ALA A 1 88 ? -3.759 -1.978 18.935 1.00 79.50 88 ALA A CA 1
ATOM 694 C C . ALA A 1 88 ? -2.299 -1.511 18.785 1.00 79.50 88 ALA A C 1
ATOM 696 O O . ALA A 1 88 ? -1.385 -2.271 19.099 1.00 79.50 88 ALA A O 1
ATOM 697 N N . SER A 1 89 ? -2.090 -0.274 18.331 1.00 79.12 89 SER A N 1
ATOM 698 C CA . SER A 1 89 ? -0.770 0.343 18.163 1.00 79.12 89 SER A CA 1
ATOM 699 C C . SER A 1 89 ? -0.357 1.255 19.327 1.00 79.12 89 SER A C 1
ATOM 701 O O . SER A 1 89 ? 0.748 1.796 19.296 1.00 79.12 89 SER A O 1
ATOM 703 N N . ASP A 1 90 ? -1.219 1.456 20.326 1.00 82.00 90 ASP A N 1
ATOM 704 C CA . ASP A 1 90 ? -0.973 2.372 21.442 1.00 82.00 90 ASP A CA 1
ATOM 705 C C . ASP A 1 90 ? -0.040 1.742 22.485 1.00 82.00 90 ASP A C 1
ATOM 707 O O . ASP A 1 90 ? -0.415 0.808 23.194 1.00 82.00 90 ASP A O 1
ATOM 711 N N . SER A 1 91 ? 1.178 2.271 22.619 1.00 74.62 91 SER A N 1
ATOM 712 C CA . SER A 1 91 ? 2.153 1.813 23.616 1.00 74.62 91 SER A CA 1
ATOM 713 C C . SER A 1 91 ? 1.713 2.053 25.066 1.00 74.62 91 SER A C 1
ATOM 715 O O . SER A 1 91 ? 2.274 1.433 25.965 1.00 74.62 91 SER A O 1
ATOM 717 N N . GLY A 1 92 ? 0.731 2.930 25.305 1.00 80.50 92 GLY A N 1
ATOM 718 C CA . GLY A 1 92 ? 0.123 3.151 26.619 1.00 80.50 92 GLY A CA 1
ATOM 719 C C . GLY A 1 92 ? -0.945 2.119 27.001 1.00 80.50 92 GLY A C 1
ATOM 720 O O . GLY A 1 92 ? -1.289 2.019 28.177 1.00 80.50 92 GLY A O 1
ATOM 721 N N . ALA A 1 93 ? -1.456 1.339 26.042 1.00 80.88 93 ALA A N 1
ATOM 722 C CA . ALA A 1 93 ? -2.417 0.266 26.294 1.00 80.88 93 ALA A CA 1
ATOM 723 C C . ALA A 1 93 ? -1.714 -1.022 26.740 1.00 80.88 93 ALA A C 1
ATOM 725 O O . ALA A 1 93 ? -0.584 -1.306 26.331 1.00 80.88 93 ALA A O 1
ATOM 726 N N . THR A 1 94 ? -2.391 -1.854 27.532 1.00 84.38 94 THR A N 1
ATOM 727 C CA . THR A 1 94 ? -1.836 -3.153 27.932 1.00 84.38 94 THR A CA 1
ATOM 728 C C . THR A 1 94 ? -1.745 -4.105 26.739 1.00 84.38 94 THR A C 1
ATOM 730 O O . THR A 1 94 ? -2.501 -4.020 25.768 1.00 84.38 94 THR A O 1
ATOM 733 N N . ALA A 1 95 ? -0.841 -5.081 26.808 1.00 76.75 95 ALA A N 1
ATOM 734 C CA . ALA A 1 95 ? -0.652 -6.029 25.713 1.00 76.75 95 ALA A CA 1
ATOM 735 C C . ALA A 1 95 ? -1.914 -6.862 25.400 1.00 76.75 95 ALA A C 1
ATOM 737 O O . ALA A 1 95 ? -2.214 -7.115 24.231 1.00 76.75 95 ALA A O 1
ATOM 738 N N . ALA A 1 96 ? -2.699 -7.212 26.425 1.00 80.50 96 ALA A N 1
ATOM 739 C CA . ALA A 1 96 ? -3.977 -7.903 26.265 1.00 80.50 96 ALA A CA 1
ATOM 740 C C . ALA A 1 96 ? -5.029 -7.029 25.556 1.00 80.50 96 ALA A C 1
ATOM 742 O O . ALA A 1 96 ? -5.741 -7.512 24.672 1.00 80.50 96 ALA A O 1
ATOM 743 N N . GLU A 1 97 ? -5.103 -5.738 25.893 1.00 81.88 97 GLU A N 1
ATOM 744 C CA . GLU A 1 97 ? -6.003 -4.783 25.233 1.00 81.88 97 GLU A CA 1
ATOM 745 C C . GLU A 1 97 ? -5.633 -4.588 23.766 1.00 81.88 97 GLU A C 1
ATOM 747 O O . GLU A 1 97 ? -6.512 -4.638 22.903 1.00 81.88 97 GLU A O 1
ATOM 752 N N . ARG A 1 98 ? -4.337 -4.456 23.459 1.00 84.19 98 ARG A N 1
ATOM 753 C CA . ARG A 1 98 ? -3.866 -4.328 22.075 1.00 84.19 98 ARG A CA 1
ATOM 754 C C . ARG A 1 98 ? -4.196 -5.559 21.238 1.00 84.19 98 ARG A C 1
ATOM 756 O O . ARG A 1 98 ? -4.695 -5.427 20.122 1.00 84.19 98 ARG A O 1
ATOM 763 N N . GLN A 1 99 ? -3.986 -6.758 21.782 1.00 79.12 99 GLN A N 1
ATOM 764 C CA . GLN A 1 99 ? -4.302 -8.007 21.086 1.00 79.12 99 GLN A CA 1
ATOM 765 C C . GLN A 1 99 ? -5.814 -8.171 20.860 1.00 79.12 99 GLN A C 1
ATOM 767 O O . GLN A 1 99 ? -6.246 -8.554 19.768 1.00 79.12 99 GLN A O 1
ATOM 772 N N . ALA A 1 100 ? -6.637 -7.847 21.863 1.00 86.19 100 ALA A N 1
ATOM 773 C CA . ALA A 1 100 ? -8.091 -7.878 21.734 1.00 86.19 100 ALA A CA 1
ATOM 774 C C . ALA A 1 100 ? -8.597 -6.848 20.709 1.00 86.19 100 ALA A C 1
ATOM 776 O O . ALA A 1 100 ? -9.482 -7.164 19.908 1.00 86.19 100 ALA A O 1
ATOM 777 N N . ALA A 1 101 ? -8.022 -5.642 20.702 1.00 87.38 101 ALA A N 1
ATOM 778 C CA . ALA A 1 101 ? -8.339 -4.594 19.740 1.00 87.38 101 ALA A CA 1
ATOM 779 C C . ALA A 1 101 ? -7.944 -5.000 18.314 1.00 87.38 101 ALA A C 1
ATOM 781 O O . ALA A 1 101 ? -8.754 -4.855 17.401 1.00 87.38 101 ALA A O 1
ATOM 782 N N . TYR A 1 102 ? -6.768 -5.606 18.129 1.00 83.94 102 TYR A N 1
ATOM 783 C CA . TYR A 1 102 ? -6.329 -6.125 16.833 1.00 83.94 102 TYR A CA 1
ATOM 784 C C . TYR A 1 102 ? -7.267 -7.211 16.293 1.00 83.94 102 TYR A C 1
ATOM 786 O O . TYR A 1 102 ? -7.714 -7.135 15.147 1.00 83.94 102 TYR A O 1
ATOM 794 N N . LYS A 1 103 ? -7.643 -8.189 17.129 1.00 86.62 103 LYS A N 1
ATOM 795 C CA . LYS A 1 103 ? -8.574 -9.255 16.729 1.00 86.62 103 LYS A CA 1
ATOM 796 C C . LYS A 1 103 ? -9.941 -8.696 16.324 1.00 86.62 103 LYS A C 1
ATOM 798 O O . LYS A 1 103 ? -10.504 -9.127 15.322 1.00 86.62 103 LYS A O 1
ATOM 803 N N . LYS A 1 104 ? -10.466 -7.727 17.083 1.00 88.56 104 LYS A N 1
ATOM 804 C CA . LYS A 1 104 ? -11.737 -7.057 16.765 1.00 88.56 104 LYS A CA 1
ATOM 805 C C . LYS A 1 104 ? -11.638 -6.213 15.496 1.00 88.56 104 LYS A C 1
ATOM 807 O O . LYS A 1 104 ? -12.551 -6.264 14.684 1.00 88.56 104 LYS A O 1
ATOM 812 N N . ALA A 1 105 ? -10.534 -5.493 15.293 1.00 85.00 105 ALA A N 1
ATOM 813 C CA . ALA A 1 105 ? -10.303 -4.746 14.061 1.00 85.00 105 ALA A CA 1
ATOM 814 C C . ALA A 1 105 ? -10.331 -5.682 12.852 1.00 85.00 105 ALA A C 1
ATOM 816 O O . ALA A 1 105 ? -11.007 -5.396 11.875 1.00 85.00 105 ALA A O 1
ATOM 817 N N . ARG A 1 106 ? -9.664 -6.837 12.942 1.00 81.75 106 ARG A N 1
ATOM 818 C CA . ARG A 1 106 ? -9.641 -7.820 11.856 1.00 81.75 106 ARG A CA 1
ATOM 819 C C . ARG A 1 106 ? -11.028 -8.381 11.533 1.00 81.75 106 ARG A C 1
ATOM 821 O O . ARG A 1 106 ? -11.312 -8.588 10.364 1.00 81.75 106 ARG A O 1
ATOM 828 N N . ALA A 1 107 ? -11.886 -8.560 12.537 1.00 84.25 107 ALA A N 1
ATOM 829 C CA . ALA A 1 107 ? -13.272 -8.983 12.339 1.00 84.25 107 ALA A CA 1
ATOM 830 C C . ALA A 1 107 ? -14.156 -7.889 11.707 1.00 84.25 107 ALA A C 1
ATOM 832 O O . ALA A 1 107 ? -14.952 -8.191 10.831 1.00 84.25 107 ALA A O 1
ATOM 833 N N . GLU A 1 1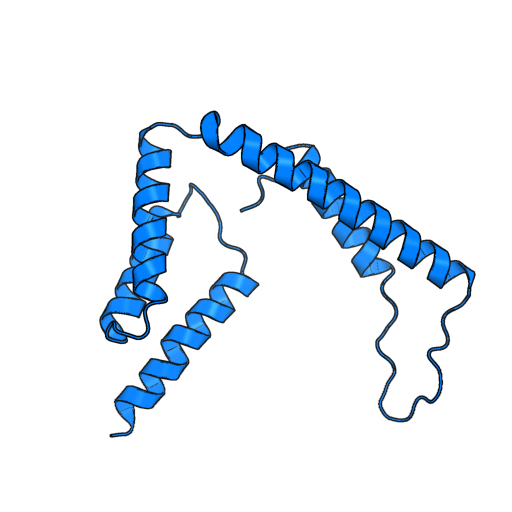08 ? -14.006 -6.622 12.108 1.00 82.56 108 GLU A N 1
ATOM 834 C CA . GLU A 1 108 ? -14.740 -5.493 11.497 1.00 82.56 108 GLU A CA 1
ATOM 835 C C . GLU A 1 108 ? -14.324 -5.244 10.041 1.00 82.56 108 GLU A C 1
ATOM 837 O O . GLU A 1 108 ? -15.090 -4.689 9.260 1.00 82.56 108 GLU A O 1
ATOM 842 N N . LEU A 1 109 ? -13.099 -5.633 9.682 1.00 75.69 109 LEU A N 1
ATOM 843 C CA . LEU A 1 109 ? -12.564 -5.518 8.329 1.00 75.69 109 LEU A CA 1
ATOM 844 C C . LEU A 1 109 ? -12.842 -6.743 7.453 1.00 75.69 109 LEU A C 1
ATOM 846 O O . LEU A 1 109 ? -12.650 -6.664 6.238 1.00 75.69 109 LEU A O 1
ATOM 850 N N . ASP A 1 110 ? -13.297 -7.847 8.044 1.00 76.94 110 ASP A N 1
ATOM 851 C CA . ASP A 1 110 ? -13.576 -9.088 7.327 1.00 76.94 110 ASP A CA 1
ATOM 852 C C . ASP A 1 110 ? -14.674 -8.871 6.275 1.00 76.94 110 ASP A C 1
ATOM 854 O O . ASP A 1 110 ? -15.702 -8.247 6.537 1.00 76.94 110 ASP A O 1
ATOM 858 N N . GLY A 1 111 ? -14.423 -9.314 5.044 1.00 64.50 111 GLY A N 1
ATOM 859 C CA . GLY A 1 111 ? -15.321 -9.100 3.901 1.00 64.50 111 GLY A CA 1
ATOM 860 C C . GLY A 1 111 ? -15.427 -7.658 3.372 1.00 64.50 111 GLY A C 1
ATOM 861 O O . GLY A 1 111 ? -15.917 -7.472 2.260 1.00 64.50 111 GLY A O 1
ATOM 862 N N . LEU A 1 112 ? -14.936 -6.647 4.100 1.00 64.50 112 LEU A N 1
ATOM 863 C CA . LEU A 1 112 ? -14.856 -5.256 3.628 1.00 64.50 112 LEU A CA 1
ATOM 864 C C . LEU A 1 112 ? -13.514 -4.977 2.975 1.00 64.50 112 LEU A C 1
ATOM 866 O O . LEU A 1 112 ? -13.445 -4.376 1.902 1.00 64.50 112 LEU A O 1
ATOM 870 N N . ILE A 1 113 ? -12.451 -5.392 3.669 1.00 60.75 113 ILE A N 1
ATOM 871 C CA . ILE A 1 113 ? -11.069 -5.176 3.296 1.00 60.75 113 ILE A CA 1
ATOM 872 C C . ILE A 1 113 ? -10.130 -6.275 3.918 1.00 60.75 113 ILE A C 1
ATOM 874 O O . ILE A 1 113 ? -9.714 -6.194 5.065 1.00 60.75 113 ILE A O 1
ATOM 878 N N . ASP A 1 114 ? -9.654 -7.220 3.096 1.00 56.50 114 ASP A N 1
ATOM 879 C CA . ASP A 1 114 ? -8.439 -8.114 3.115 1.00 56.50 114 ASP A CA 1
ATOM 880 C C . ASP A 1 114 ? -6.973 -7.551 3.359 1.00 56.50 114 ASP A C 1
ATOM 882 O O . ASP A 1 114 ? -6.215 -7.175 2.451 1.00 56.50 114 ASP A O 1
ATOM 886 N N . VAL A 1 115 ? -6.544 -7.373 4.615 1.00 53.97 115 VAL A N 1
ATOM 887 C CA . VAL A 1 115 ? -5.290 -6.660 4.995 1.00 53.97 115 VAL A CA 1
ATOM 888 C C . VAL A 1 115 ? -4.006 -7.282 4.384 1.00 53.97 115 VAL A C 1
ATOM 890 O O . VAL A 1 115 ? -3.803 -8.483 4.540 1.00 53.97 115 VAL A O 1
ATOM 893 N N . PRO A 1 116 ? -3.075 -6.500 3.773 1.00 59.69 116 PRO A N 1
ATOM 894 C CA . PRO A 1 116 ? -1.832 -7.047 3.216 1.00 59.69 116 PRO A CA 1
ATOM 895 C C . PRO A 1 116 ? -0.999 -7.815 4.262 1.00 59.69 116 PRO A C 1
ATOM 897 O O . PRO A 1 116 ? -0.725 -7.243 5.325 1.00 59.69 116 PRO A O 1
ATOM 900 N N . PRO A 1 117 ? -0.520 -9.042 3.964 1.00 57.47 117 PRO A N 1
ATOM 901 C CA . PRO A 1 117 ? 0.176 -9.894 4.935 1.00 57.47 117 PRO A CA 1
ATOM 902 C C . PRO A 1 117 ? 1.363 -9.210 5.621 1.00 57.47 117 PRO A C 1
ATOM 904 O O . PRO A 1 117 ? 1.469 -9.227 6.843 1.00 57.47 117 PRO A O 1
ATOM 907 N N . LEU A 1 118 ? 2.186 -8.478 4.862 1.00 61.50 118 LEU A N 1
ATOM 908 C CA . LEU A 1 118 ? 3.355 -7.773 5.400 1.00 61.50 118 LEU A CA 1
ATOM 909 C C . LEU A 1 118 ? 2.991 -6.683 6.428 1.00 61.50 118 LEU A C 1
ATOM 911 O O . LEU A 1 118 ? 3.744 -6.428 7.369 1.00 61.50 118 LEU A O 1
ATOM 915 N N . ALA A 1 119 ? 1.848 -6.013 6.251 1.00 61.25 119 ALA A N 1
ATOM 916 C CA . ALA A 1 119 ? 1.373 -5.007 7.199 1.00 61.25 119 ALA A CA 1
ATOM 917 C C . ALA A 1 119 ? 0.830 -5.666 8.477 1.00 61.25 119 ALA A C 1
ATOM 919 O O . ALA A 1 119 ? 1.105 -5.178 9.574 1.00 61.25 119 ALA A O 1
ATOM 920 N N . ALA A 1 120 ? 0.123 -6.792 8.333 1.00 67.56 120 ALA A N 1
ATOM 921 C CA . ALA A 1 120 ? -0.357 -7.596 9.454 1.00 67.56 120 ALA A CA 1
ATOM 922 C C . ALA A 1 120 ? 0.810 -8.141 10.297 1.00 67.56 120 ALA A C 1
ATOM 924 O O . ALA A 1 120 ? 0.839 -7.928 11.505 1.00 67.56 120 ALA A O 1
ATOM 925 N N . GLU A 1 121 ? 1.831 -8.724 9.663 1.00 69.62 121 GLU A N 1
ATOM 926 C CA . GLU A 1 121 ? 3.011 -9.281 10.341 1.00 69.62 121 GLU A CA 1
ATOM 927 C C . GLU A 1 121 ? 3.807 -8.242 11.143 1.00 69.62 121 GLU A C 1
ATOM 929 O O . GLU A 1 121 ? 4.406 -8.555 12.173 1.00 69.62 121 GLU A O 1
ATOM 934 N N . ARG A 1 122 ? 3.879 -6.992 10.669 1.00 72.38 122 ARG A N 1
ATOM 935 C CA . ARG A 1 122 ? 4.548 -5.908 11.409 1.00 72.38 122 ARG A CA 1
ATOM 936 C C . ARG A 1 122 ? 3.783 -5.555 12.681 1.00 72.38 122 ARG A C 1
ATOM 938 O O . ARG A 1 122 ? 4.398 -5.435 13.738 1.00 72.38 122 ARG A O 1
ATOM 945 N N . LEU A 1 123 ? 2.461 -5.430 12.580 1.00 67.00 123 LEU A N 1
ATOM 946 C CA . LEU A 1 123 ? 1.606 -5.111 13.720 1.00 67.00 123 LEU A CA 1
ATOM 947 C C . LEU A 1 123 ? 1.574 -6.266 14.733 1.00 67.00 123 LEU A C 1
ATOM 949 O O . LEU A 1 123 ? 1.694 -6.042 15.933 1.00 67.00 123 LEU A O 1
ATOM 953 N N . GLU A 1 124 ? 1.509 -7.508 14.253 1.00 75.75 124 GLU A N 1
ATOM 954 C CA . GLU A 1 124 ? 1.560 -8.713 15.087 1.00 75.75 124 GLU A CA 1
ATOM 955 C C . GLU A 1 124 ? 2.891 -8.834 15.838 1.00 75.75 124 GLU A C 1
ATOM 957 O O . GLU A 1 124 ? 2.883 -9.085 17.043 1.00 75.75 124 GLU A O 1
ATOM 962 N N . ARG A 1 125 ? 4.028 -8.567 15.179 1.00 75.31 125 ARG A N 1
ATOM 963 C CA . ARG A 1 125 ? 5.344 -8.526 15.841 1.00 75.31 125 ARG A CA 1
ATOM 964 C C . ARG A 1 125 ? 5.443 -7.436 16.901 1.00 75.31 125 ARG A C 1
ATOM 966 O O . ARG A 1 125 ? 6.013 -7.682 17.958 1.00 75.31 125 ARG A O 1
ATOM 973 N N . GLN A 1 126 ? 4.888 -6.254 16.645 1.00 71.69 126 GLN A N 1
ATOM 974 C CA . GLN A 1 126 ? 4.869 -5.167 17.624 1.00 71.69 126 GLN A CA 1
ATOM 975 C C . GLN A 1 126 ? 4.032 -5.537 18.857 1.00 71.69 126 GLN A C 1
ATOM 977 O O . GLN A 1 126 ? 4.449 -5.290 19.984 1.00 71.69 126 GLN A O 1
ATOM 982 N N . ILE A 1 127 ? 2.878 -6.178 18.660 1.00 72.12 127 ILE A N 1
ATOM 983 C CA . ILE A 1 127 ? 2.034 -6.655 19.761 1.00 72.12 127 ILE A CA 1
ATOM 984 C C . ILE A 1 127 ? 2.746 -7.772 20.545 1.00 72.12 127 ILE A C 1
ATOM 986 O O . ILE A 1 127 ? 2.761 -7.730 21.776 1.00 72.12 127 ILE A O 1
ATOM 990 N N . ALA A 1 128 ? 3.359 -8.736 19.851 1.00 70.31 128 ALA A N 1
ATOM 991 C CA . ALA A 1 128 ? 4.043 -9.883 20.450 1.00 70.31 128 ALA A CA 1
ATOM 992 C C . ALA A 1 128 ? 5.329 -9.504 21.205 1.00 70.31 128 ALA A C 1
ATOM 994 O O . ALA A 1 128 ? 5.528 -9.954 22.331 1.00 70.31 128 ALA A O 1
ATOM 995 N N . GLY A 1 129 ? 6.160 -8.621 20.644 1.00 62.91 129 GLY A N 1
ATOM 996 C CA . GLY A 1 129 ? 7.414 -8.183 21.271 1.00 62.91 129 GLY A CA 1
ATOM 997 C C . GLY A 1 129 ? 7.227 -7.397 22.576 1.00 62.91 129 GLY A C 1
ATOM 998 O O . GLY A 1 129 ? 8.175 -7.217 23.337 1.00 62.91 129 GLY A O 1
ATOM 999 N N . GLU A 1 130 ? 6.013 -6.926 22.854 1.00 56.28 130 GLU A N 1
ATOM 1000 C CA .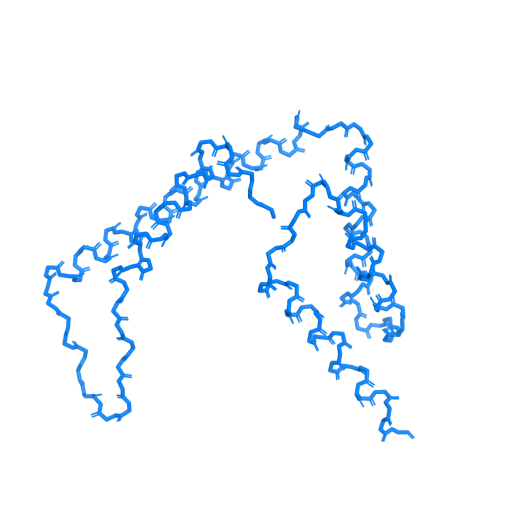 GLU A 1 130 ? 5.633 -6.332 24.139 1.00 56.28 130 GLU A CA 1
ATOM 1001 C C . GLU A 1 130 ? 5.015 -7.360 25.110 1.00 56.28 130 GLU A C 1
ATOM 1003 O O . GLU A 1 130 ? 5.125 -7.198 26.323 1.00 56.28 130 GLU A O 1
ATOM 1008 N N . LEU A 1 131 ? 4.378 -8.429 24.604 1.00 55.94 131 LEU A N 1
ATOM 1009 C CA . LEU A 1 131 ? 3.905 -9.553 25.430 1.00 55.94 131 LEU A CA 1
ATOM 1010 C C . LEU A 1 131 ? 5.077 -10.299 26.078 1.00 55.94 131 LEU A C 1
ATOM 1012 O O . LEU A 1 131 ? 4.968 -10.723 27.224 1.00 55.94 131 LEU A O 1
ATOM 1016 N N . GLU A 1 132 ? 6.195 -10.439 25.361 1.00 56.28 132 GLU A N 1
ATOM 1017 C CA . GLU A 1 132 ? 7.425 -11.036 25.896 1.00 56.28 132 GLU A CA 1
ATOM 1018 C C . GLU A 1 132 ? 8.071 -10.154 26.972 1.00 56.28 132 GLU A C 1
ATOM 1020 O O . GLU A 1 132 ? 8.506 -10.671 27.998 1.00 56.28 132 GLU A O 1
ATOM 1025 N N . ARG A 1 133 ? 8.051 -8.823 26.798 1.00 54.84 133 ARG A N 1
ATOM 1026 C CA . ARG A 1 133 ? 8.550 -7.870 27.805 1.00 54.84 133 ARG A CA 1
ATOM 1027 C C . ARG A 1 133 ? 7.710 -7.849 29.083 1.00 54.84 133 ARG A C 1
ATOM 1029 O O . ARG A 1 133 ? 8.273 -7.763 30.161 1.00 54.84 133 ARG A O 1
ATOM 1036 N N . GLY A 1 134 ? 6.388 -7.996 28.986 1.00 50.38 134 GLY A N 1
ATOM 1037 C CA . GLY A 1 134 ? 5.500 -8.045 30.157 1.00 50.38 134 GLY A CA 1
ATOM 1038 C C . GLY A 1 134 ? 5.454 -9.386 30.905 1.00 50.38 134 GLY A C 1
ATOM 1039 O O . GLY A 1 134 ? 4.736 -9.489 31.894 1.00 50.38 134 GLY A O 1
ATOM 1040 N N . ARG A 1 135 ? 6.155 -10.427 30.429 1.00 51.19 135 ARG A N 1
ATOM 1041 C CA . ARG A 1 135 ? 6.195 -11.772 31.045 1.00 51.19 135 ARG A CA 1
ATOM 1042 C C . ARG A 1 135 ? 7.540 -12.088 31.718 1.00 51.19 135 ARG A C 1
ATOM 1044 O O . ARG A 1 135 ? 7.720 -13.211 32.183 1.00 51.19 135 ARG A O 1
ATOM 1051 N N . GLY A 1 136 ? 8.476 -11.138 31.687 1.00 47.47 136 GLY A N 1
ATOM 1052 C CA . GLY A 1 136 ? 9.855 -11.278 32.161 1.00 47.47 136 GLY A CA 1
ATOM 1053 C C . GLY A 1 136 ? 10.198 -10.511 33.443 1.00 47.47 136 GLY A C 1
ATOM 1054 O O . GLY A 1 136 ? 11.351 -10.586 33.852 1.00 47.47 136 GLY A O 1
ATOM 1055 N N . ASP A 1 137 ? 9.228 -9.838 34.066 1.00 36.69 137 ASP A N 1
ATOM 1056 C CA . ASP A 1 137 ? 9.331 -9.178 35.381 1.00 36.69 137 ASP A CA 1
ATOM 1057 C C . ASP A 1 137 ? 8.314 -9.792 36.361 1.00 36.69 137 ASP A C 1
ATOM 1059 O O . ASP A 1 137 ? 8.571 -9.761 37.588 1.00 36.69 137 ASP A O 1
#

Organism: NCBI:txid1423140

Sequence (137 aa):
MTDMREPLTLAFHRARVHADDLRPEPPHAGDTETTLAPADFVDYRDAVGDYAATFDAAEREARRRKQAGFSPIEREALDRARKLISVASDSGATAAERQAAYKKARAELDGLIDVPPLAAERLERQIAGELERGRGD

Solvent-accessible surface area (backbone atoms only — not comparable to full-atom values): 7685 Å² total; per-residue (Å²): 101,75,63,66,85,41,69,45,41,37,49,20,53,53,27,43,53,52,24,59,74,47,51,77,80,77,75,56,99,85,62,90,67,79,91,68,54,74,64,57,50,50,55,28,52,50,30,47,49,49,22,52,57,27,41,55,50,25,52,54,48,52,63,60,40,73,79,72,76,64,55,74,68,55,48,51,32,51,53,53,22,53,53,23,46,52,46,34,69,36,86,90,48,54,57,68,56,17,53,52,24,40,56,49,20,53,58,48,26,55,95,76,45,74,71,54,66,73,63,52,54,52,52,51,48,57,46,46,63,46,47,58,60,74,72,73,121

pLDD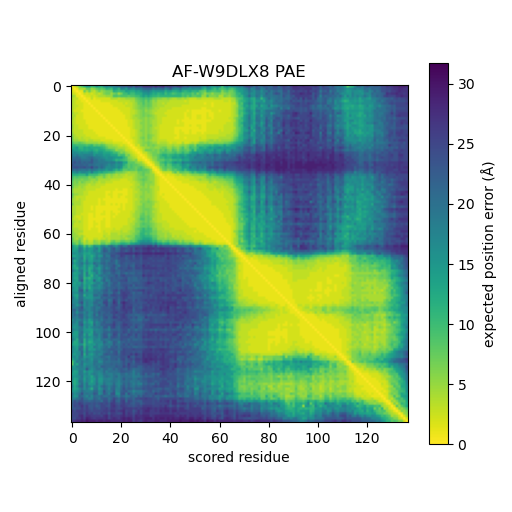T: mean 74.94, std 10.97, range [36.69, 88.81]